Protein AF-A0A7S3GM48-F1 (afdb_monomer)

Nearest PDB structures (foldseek):
  8s9s-assembly1_6  TM=9.000E-01  e=4.931E-05  Homo sapiens
  7adp-assembly1_F  TM=8.635E-01  e=2.123E-04  Homo sapiens
  7tut-assembly1_9  TM=7.295E-01  e=1.135E-03  Canis lupus
  6wb9-assembly1_6  TM=8.863E-01  e=4.248E-02  Saccharomyces cerevisiae W303

Foldseek 3Di:
DVLVVLVVPDDPVVLVVVLVVLLVVLLVLLLVLLQVLLQVLPDDPRLVVSLVVSVVVSVVVVCVVCVNPPPSRDPDPVCSVPPNSVVSVVSSPVSNVVSNCVNPVD

InterPro domains:
  IPR008504 ER membrane protein complex subunit 6 [PTHR20994] (5-106)
  IPR029008 ER membrane protein complex subunit 6-like [PF07019] (21-100)

Organism: NCBI:txid652834

Radius of gyration: 17.0 Å; Cα contacts (8 Å, |Δi|>4): 75; chains: 1; bounding box: 47×22×46 Å

Structure (mmCIF, N/CA/C/O backbone):
data_AF-A0A7S3GM48-F1
#
_entry.id   AF-A0A7S3GM48-F1
#
loop_
_atom_site.group_PDB
_atom_site.id
_atom_site.type_symbol
_atom_site.label_atom_id
_atom_site.label_alt_id
_atom_site.label_comp_id
_atom_site.label_asym_id
_atom_site.label_entity_id
_atom_site.label_seq_id
_atom_site.pdbx_PDB_ins_code
_atom_site.Cartn_x
_atom_site.Cartn_y
_atom_site.Cartn_z
_atom_site.occupancy
_atom_site.B_iso_or_equiv
_atom_site.auth_seq_id
_atom_site.auth_comp_id
_atom_site.auth_asym_id
_atom_site.auth_atom_id
_atom_site.pdbx_PDB_model_num
ATOM 1 N N . MET A 1 1 ? -30.807 -3.082 22.031 1.00 42.50 1 MET A N 1
ATOM 2 C CA . MET A 1 1 ? -30.608 -2.052 23.079 1.00 42.50 1 MET A CA 1
ATOM 3 C C . MET A 1 1 ? -29.333 -2.244 23.910 1.00 42.50 1 MET A C 1
ATOM 5 O O . MET A 1 1 ? -28.839 -1.242 24.389 1.00 42.50 1 MET A O 1
ATOM 9 N N . LYS A 1 2 ? -28.736 -3.449 24.018 1.00 42.78 2 LYS A N 1
ATOM 10 C CA . LYS A 1 2 ? -27.413 -3.637 24.663 1.00 42.78 2 LYS A CA 1
ATOM 11 C C . LYS A 1 2 ? -26.216 -3.107 23.851 1.00 42.78 2 LYS A C 1
ATOM 13 O O . LYS A 1 2 ? -25.279 -2.589 24.437 1.00 42.78 2 LYS A O 1
ATOM 18 N N . GLU A 1 3 ? -26.276 -3.149 22.518 1.00 50.44 3 GLU A N 1
ATOM 19 C CA . GLU A 1 3 ? -25.172 -2.672 21.655 1.00 50.44 3 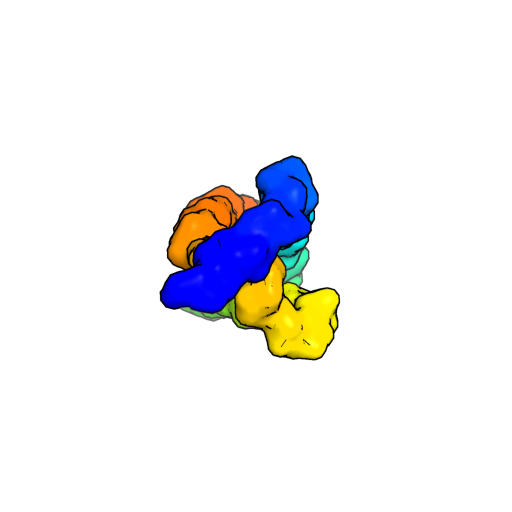GLU A CA 1
ATOM 20 C C . GLU A 1 3 ? -24.959 -1.145 21.703 1.00 50.44 3 GLU A C 1
ATOM 22 O O . GLU A 1 3 ? -23.856 -0.661 21.469 1.00 50.44 3 GLU A O 1
ATOM 27 N N . ALA A 1 4 ? -25.995 -0.371 22.052 1.00 49.81 4 ALA A N 1
ATOM 28 C CA . ALA A 1 4 ? -25.892 1.085 22.179 1.00 49.81 4 ALA A CA 1
ATOM 29 C C . ALA A 1 4 ? -25.176 1.519 23.474 1.00 49.81 4 ALA A C 1
ATOM 31 O O . ALA A 1 4 ? -24.574 2.590 23.514 1.00 49.81 4 ALA A O 1
ATOM 32 N N . GLU A 1 5 ? -25.214 0.685 24.518 1.00 47.88 5 GLU A N 1
ATOM 33 C CA . GLU A 1 5 ? -24.592 0.968 25.816 1.00 47.88 5 GLU A CA 1
ATOM 34 C C . GLU A 1 5 ? -23.083 0.666 25.799 1.00 47.88 5 GLU A C 1
ATOM 36 O O . GLU A 1 5 ? -22.296 1.420 26.369 1.00 47.88 5 GLU A O 1
ATOM 41 N N . GLU A 1 6 ? -22.645 -0.357 25.052 1.00 52.22 6 GLU A N 1
ATOM 42 C CA . GLU A 1 6 ? -21.213 -0.618 24.826 1.00 52.22 6 GLU A CA 1
ATOM 43 C C . GLU A 1 6 ? -20.554 0.465 23.961 1.00 52.22 6 GLU A C 1
ATOM 45 O O . GLU A 1 6 ? -19.436 0.894 24.252 1.00 52.22 6 GLU A O 1
ATOM 50 N N . ALA A 1 7 ? -21.272 0.998 22.965 1.00 52.53 7 ALA A N 1
ATOM 51 C CA . ALA A 1 7 ? -20.811 2.141 22.176 1.00 52.53 7 ALA A CA 1
ATOM 52 C C . ALA A 1 7 ? -20.603 3.407 23.035 1.00 52.53 7 ALA A C 1
ATOM 54 O O . ALA A 1 7 ? -19.718 4.212 22.746 1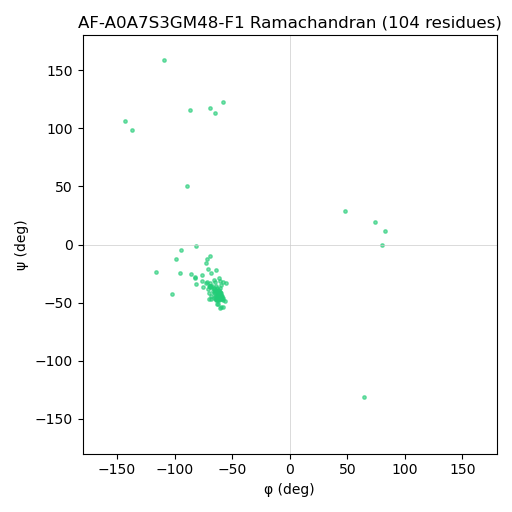.00 52.53 7 ALA A O 1
ATOM 55 N N . MET A 1 8 ? -21.359 3.556 24.129 1.00 46.94 8 MET A N 1
ATOM 56 C CA . MET A 1 8 ? -21.275 4.700 25.043 1.00 46.94 8 MET A CA 1
ATOM 57 C C . MET A 1 8 ? -19.994 4.706 25.900 1.00 46.94 8 MET A C 1
ATOM 59 O O . MET A 1 8 ? -19.654 5.732 26.488 1.00 46.94 8 MET A O 1
ATOM 63 N N . LYS A 1 9 ? -19.238 3.597 25.938 1.00 51.38 9 LYS A N 1
ATOM 64 C CA . LYS A 1 9 ? -17.950 3.500 26.650 1.00 51.38 9 LYS A CA 1
ATOM 65 C C . LYS A 1 9 ? -16.727 3.770 25.765 1.00 51.38 9 LYS A C 1
ATOM 67 O O . LYS A 1 9 ? -15.606 3.835 26.275 1.00 51.38 9 LYS A O 1
ATOM 72 N N . PHE A 1 10 ? -16.916 3.963 24.459 1.00 56.91 10 PHE A N 1
ATOM 73 C CA . PHE A 1 10 ? -15.842 4.360 23.555 1.00 56.91 10 PHE A CA 1
ATOM 74 C C . PHE A 1 10 ? -15.703 5.880 23.532 1.00 56.91 10 PHE A C 1
ATOM 76 O O . PHE A 1 10 ? -16.582 6.601 23.068 1.00 56.91 10 PHE A O 1
ATOM 83 N N . SER A 1 11 ? -14.557 6.386 23.998 1.00 63.75 11 SER A N 1
ATOM 84 C CA . SER A 1 11 ? -14.189 7.779 23.739 1.00 63.75 11 SER A CA 1
ATOM 85 C C . SER A 1 11 ? -14.149 7.983 22.217 1.00 63.75 11 SER A C 1
ATOM 87 O O . SER A 1 11 ? -13.423 7.284 21.501 1.00 63.75 11 SER A O 1
ATOM 89 N N . LEU A 1 12 ? -14.935 8.938 21.714 1.00 64.31 12 LEU A N 1
ATOM 90 C CA . LEU A 1 12 ? -14.990 9.273 20.287 1.00 64.31 12 LEU A CA 1
ATOM 91 C C . LEU A 1 12 ? -13.588 9.607 19.738 1.00 64.31 12 LEU A C 1
ATOM 93 O O . LEU A 1 12 ? -13.255 9.259 18.606 1.00 64.31 12 LEU A O 1
ATOM 97 N N . GLY A 1 13 ? -12.737 10.211 20.576 1.00 67.69 13 GLY A N 1
ATOM 98 C CA . GLY A 1 13 ? -11.341 10.507 20.256 1.00 67.69 13 GLY A CA 1
ATOM 99 C C . GLY A 1 13 ? -10.486 9.254 20.048 1.00 67.69 13 GLY A C 1
ATOM 100 O O . GLY A 1 13 ? -9.679 9.214 19.120 1.00 67.69 13 GLY A O 1
ATOM 101 N N . ASN A 1 14 ? -10.699 8.202 20.843 1.00 69.56 14 ASN A N 1
ATOM 102 C CA . ASN A 1 14 ? -9.962 6.945 20.710 1.00 69.56 14 ASN A CA 1
ATOM 103 C C . ASN A 1 14 ? -10.375 6.208 19.431 1.00 69.56 14 ASN A C 1
ATOM 105 O O . ASN A 1 14 ? -9.514 5.732 18.693 1.00 69.56 14 ASN A O 1
ATOM 109 N N . VAL A 1 15 ? -11.674 6.184 19.116 1.00 68.81 15 VAL A N 1
ATOM 110 C CA . VAL A 1 15 ? -12.181 5.585 17.870 1.00 68.81 15 VAL A CA 1
ATOM 111 C C . VAL A 1 15 ? -11.597 6.310 16.654 1.00 68.81 15 VAL A C 1
ATOM 113 O O . VAL A 1 15 ? -11.041 5.674 15.762 1.00 68.81 15 VAL A O 1
ATOM 116 N N . GLN A 1 16 ? -11.621 7.646 16.640 1.00 69.25 16 GLN A N 1
ATOM 117 C CA . GLN A 1 16 ? -11.035 8.436 15.550 1.00 69.25 16 GLN A CA 1
ATOM 118 C C . GLN A 1 16 ? -9.514 8.277 15.423 1.00 69.25 16 GLN A C 1
ATOM 120 O O . GLN A 1 16 ? -8.982 8.311 14.309 1.00 69.25 16 GLN A O 1
ATOM 125 N N . HIS A 1 17 ? -8.797 8.126 16.538 1.00 74.88 17 HIS A N 1
ATOM 126 C CA . HIS A 1 17 ? -7.362 7.859 16.518 1.00 74.88 17 HIS A CA 1
ATOM 127 C C . HIS A 1 17 ? -7.065 6.503 15.869 1.00 74.88 17 HIS A C 1
ATOM 129 O O . HIS A 1 17 ? -6.251 6.421 14.949 1.00 74.88 17 HIS A O 1
ATOM 135 N N . ASN A 1 18 ? -7.785 5.457 16.274 1.00 75.06 18 ASN A N 1
ATOM 136 C CA . ASN A 1 18 ? -7.574 4.108 15.758 1.00 75.06 18 ASN A CA 1
ATOM 137 C C . ASN A 1 18 ? -7.934 4.009 14.273 1.00 75.06 18 ASN A C 1
ATOM 139 O O . ASN A 1 18 ? -7.175 3.428 13.499 1.00 75.06 18 ASN A O 1
ATOM 143 N N . LEU A 1 19 ? -8.996 4.692 13.838 1.00 73.50 19 LEU A N 1
ATOM 144 C CA . LEU A 1 19 ? -9.336 4.827 12.420 1.00 73.50 19 LEU A CA 1
ATOM 145 C C . LEU A 1 19 ? -8.217 5.474 11.595 1.00 73.50 19 LEU A C 1
ATOM 147 O O . LEU A 1 19 ? -7.874 4.972 10.524 1.00 73.50 19 LEU A O 1
ATOM 151 N N . ARG A 1 20 ? -7.603 6.551 12.101 1.00 74.88 20 ARG A N 1
ATOM 152 C CA . ARG A 1 20 ? -6.457 7.187 11.432 1.00 74.88 20 ARG A CA 1
ATOM 153 C C . ARG A 1 20 ? -5.270 6.238 11.326 1.00 74.88 20 ARG A C 1
ATOM 155 O O . ARG A 1 20 ? -4.700 6.110 10.247 1.00 74.88 20 ARG A O 1
ATOM 162 N N . VAL A 1 21 ? -4.920 5.549 12.411 1.00 78.50 21 VAL A N 1
ATOM 163 C CA . VAL A 1 21 ? -3.801 4.591 12.424 1.00 78.50 21 VAL A CA 1
ATOM 164 C C . VAL A 1 21 ? -4.023 3.471 11.404 1.00 78.50 21 VAL A C 1
ATOM 166 O O . VAL A 1 21 ? -3.099 3.114 10.674 1.00 78.50 21 VAL A O 1
ATOM 169 N N . VAL A 1 22 ? -5.247 2.949 11.303 1.00 76.94 22 VAL A N 1
ATOM 170 C CA . VAL A 1 22 ? -5.609 1.925 10.312 1.00 76.94 22 VAL A CA 1
ATOM 171 C C . VAL A 1 22 ? -5.487 2.448 8.880 1.00 76.94 22 VAL A C 1
ATOM 173 O O . VAL A 1 22 ? -4.914 1.763 8.031 1.00 76.94 22 VAL A O 1
ATOM 176 N N . ALA A 1 23 ? -5.973 3.660 8.604 1.00 76.56 23 ALA A N 1
ATOM 177 C CA . ALA A 1 23 ? -5.882 4.265 7.276 1.00 76.56 23 ALA A CA 1
ATOM 178 C C . ALA A 1 23 ? -4.423 4.500 6.842 1.00 76.56 23 ALA A C 1
ATOM 180 O O . ALA A 1 23 ? -4.052 4.152 5.720 1.00 76.56 23 ALA A O 1
ATOM 181 N N . TYR A 1 24 ? -3.582 5.019 7.744 1.00 80.00 24 TYR A N 1
ATOM 182 C CA . TYR A 1 24 ? -2.147 5.198 7.501 1.00 80.00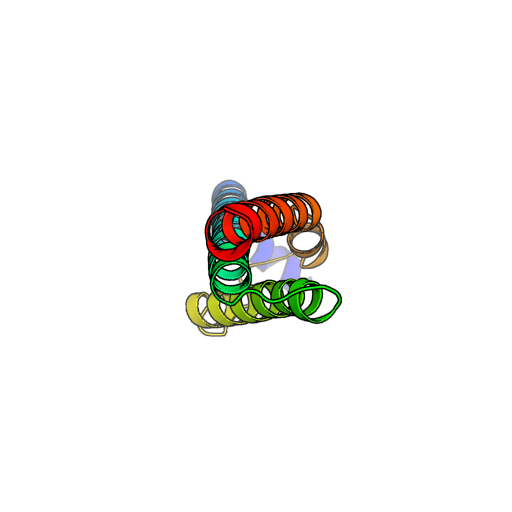 24 TYR A CA 1
ATOM 183 C C . TYR A 1 24 ? -1.454 3.877 7.180 1.00 80.00 24 TYR A C 1
ATOM 185 O O . TYR A 1 24 ? -0.712 3.782 6.203 1.00 80.00 24 TYR A O 1
ATOM 193 N N . PHE A 1 25 ? -1.726 2.848 7.979 1.00 81.69 25 PHE A N 1
ATOM 194 C CA . PHE A 1 25 ? -1.148 1.528 7.783 1.00 81.69 25 PHE A CA 1
ATOM 195 C C . PHE A 1 25 ? -1.560 0.918 6.441 1.00 81.69 25 PHE A C 1
ATOM 197 O O . PHE A 1 25 ? -0.714 0.412 5.709 1.00 81.69 25 PHE A O 1
ATOM 204 N N . ARG A 1 26 ? -2.838 1.040 6.062 1.00 77.94 26 ARG A N 1
ATOM 205 C CA . ARG A 1 26 ? -3.307 0.569 4.755 1.00 77.94 26 ARG A CA 1
ATOM 206 C C . ARG A 1 26 ? -2.601 1.279 3.599 1.00 77.94 26 ARG A C 1
ATOM 208 O O . ARG A 1 26 ? -2.226 0.621 2.631 1.00 77.94 26 ARG A O 1
ATOM 215 N N . ASN A 1 27 ? -2.384 2.589 3.707 1.00 82.56 27 ASN A N 1
ATOM 216 C CA . ASN A 1 27 ? -1.657 3.337 2.684 1.00 82.56 27 ASN A CA 1
ATOM 217 C C . ASN A 1 27 ? -0.189 2.893 2.587 1.00 82.56 27 ASN A C 1
ATOM 219 O O . ASN A 1 27 ? 0.333 2.698 1.494 1.00 82.56 27 ASN A O 1
ATOM 223 N N . PHE A 1 28 ? 0.458 2.662 3.729 1.00 85.69 28 PHE A N 1
ATOM 224 C CA . PHE A 1 28 ? 1.827 2.156 3.782 1.00 85.69 28 PHE A CA 1
ATOM 225 C C . PHE A 1 28 ? 1.959 0.756 3.160 1.00 85.69 28 PHE A C 1
ATOM 227 O O . PHE A 1 28 ? 2.866 0.517 2.366 1.00 85.69 28 PHE A O 1
ATOM 234 N N . MET A 1 29 ? 1.011 -0.147 3.437 1.00 85.06 29 MET A N 1
ATOM 235 C CA . MET A 1 29 ? 0.926 -1.461 2.787 1.00 85.06 29 MET A CA 1
ATOM 236 C C . MET A 1 29 ? 0.809 -1.352 1.268 1.00 85.06 29 MET A C 1
ATOM 238 O O . MET A 1 29 ? 1.507 -2.066 0.549 1.00 85.06 29 MET A O 1
ATOM 242 N N . ALA A 1 30 ? -0.066 -0.470 0.779 1.00 87.38 30 ALA A N 1
ATOM 243 C CA . ALA A 1 30 ? -0.251 -0.259 -0.652 1.00 87.38 30 ALA A CA 1
ATOM 244 C C . ALA A 1 30 ? 1.053 0.212 -1.318 1.00 87.38 30 ALA A C 1
ATOM 246 O O . ALA A 1 30 ? 1.418 -0.294 -2.374 1.00 87.38 30 ALA A O 1
ATOM 247 N N . ILE A 1 31 ? 1.803 1.103 -0.663 1.00 89.31 31 ILE A N 1
ATOM 248 C CA . ILE A 1 31 ? 3.116 1.555 -1.139 1.00 89.31 31 ILE A CA 1
ATOM 249 C C . ILE A 1 31 ? 4.113 0.389 -1.189 1.00 89.31 31 ILE A C 1
ATOM 251 O O . ILE A 1 31 ? 4.711 0.156 -2.234 1.00 89.31 31 ILE A O 1
ATOM 255 N N . LEU A 1 32 ? 4.260 -0.384 -0.106 1.00 90.56 32 LEU A N 1
ATOM 256 C CA . LEU A 1 32 ? 5.209 -1.507 -0.055 1.00 90.56 32 LEU A CA 1
ATOM 257 C C . LEU A 1 32 ? 4.936 -2.559 -1.134 1.00 90.56 32 LEU A C 1
ATOM 259 O O . LEU A 1 32 ? 5.859 -3.001 -1.818 1.00 90.56 32 LEU A O 1
ATOM 263 N N . VAL A 1 33 ? 3.672 -2.951 -1.307 1.00 89.00 33 VAL A N 1
ATOM 264 C CA . VAL A 1 33 ? 3.290 -3.935 -2.328 1.00 89.00 33 VAL A CA 1
ATOM 265 C C . VAL A 1 33 ? 3.449 -3.358 -3.738 1.00 89.00 33 VAL A C 1
ATOM 267 O O . VAL A 1 33 ? 3.850 -4.089 -4.644 1.00 89.00 33 VAL A O 1
ATOM 270 N N . GLY A 1 34 ? 3.217 -2.054 -3.924 1.00 88.75 34 GLY A N 1
ATOM 271 C CA . GLY A 1 34 ? 3.529 -1.342 -5.167 1.00 88.75 34 GLY A CA 1
ATOM 272 C C . GLY A 1 34 ? 5.016 -1.403 -5.500 1.00 88.75 34 GLY A C 1
ATOM 273 O O . GLY A 1 34 ? 5.379 -1.742 -6.625 1.00 88.75 34 GLY A O 1
ATOM 274 N N . CYS A 1 35 ? 5.881 -1.191 -4.504 1.00 90.25 35 CYS A N 1
ATOM 275 C CA . CYS A 1 35 ? 7.324 -1.300 -4.684 1.00 90.25 35 CYS A CA 1
ATOM 276 C C . CYS A 1 35 ? 7.766 -2.708 -5.077 1.00 90.25 35 CYS A C 1
ATOM 278 O O . CYS A 1 35 ? 8.509 -2.871 -6.041 1.00 90.25 35 CYS A O 1
ATOM 280 N N . ILE A 1 36 ? 7.274 -3.728 -4.370 1.00 89.00 36 ILE A N 1
ATOM 281 C CA . ILE A 1 36 ? 7.583 -5.132 -4.669 1.00 89.00 36 ILE A CA 1
ATOM 282 C C . ILE A 1 36 ? 7.131 -5.487 -6.092 1.00 89.00 36 ILE A C 1
ATOM 284 O O . ILE A 1 36 ? 7.887 -6.097 -6.844 1.00 89.00 36 ILE A O 1
ATOM 288 N N . SER A 1 37 ? 5.930 -5.054 -6.485 1.00 88.31 37 SER A N 1
ATOM 289 C CA . SER A 1 37 ? 5.377 -5.330 -7.816 1.00 88.31 37 SER A CA 1
ATOM 290 C C . SER A 1 37 ? 6.151 -4.624 -8.934 1.00 88.31 37 SER A C 1
ATOM 292 O O . SER A 1 37 ? 6.323 -5.196 -10.009 1.00 88.31 37 SER A O 1
ATOM 294 N N . GLY A 1 38 ? 6.652 -3.409 -8.676 1.00 86.25 38 GLY A N 1
ATOM 295 C CA . GLY A 1 38 ? 7.506 -2.662 -9.604 1.00 86.25 38 GLY A CA 1
ATOM 296 C C . GLY A 1 38 ? 8.887 -3.293 -9.782 1.00 86.25 38 GLY A C 1
ATOM 297 O O . GLY A 1 38 ? 9.334 -3.456 -10.913 1.00 86.25 38 GLY A O 1
ATOM 298 N N . ILE A 1 39 ? 9.528 -3.720 -8.686 1.00 86.56 39 ILE A N 1
ATOM 299 C CA . ILE A 1 39 ? 10.842 -4.391 -8.719 1.00 86.56 39 ILE A CA 1
ATOM 300 C C . ILE A 1 39 ? 10.754 -5.747 -9.431 1.00 86.56 39 ILE A C 1
ATOM 302 O O . ILE A 1 39 ? 11.645 -6.092 -10.198 1.00 86.56 39 ILE A O 1
ATOM 306 N N . LEU A 1 40 ? 9.675 -6.505 -9.214 1.00 85.31 40 LEU A N 1
ATOM 307 C CA . LEU A 1 40 ? 9.443 -7.789 -9.888 1.00 85.31 40 LEU A CA 1
ATOM 308 C C . LEU A 1 40 ? 9.138 -7.655 -11.389 1.00 85.31 40 LEU A C 1
ATOM 310 O O . LEU A 1 40 ? 9.076 -8.673 -12.073 1.00 85.31 40 LEU A O 1
ATOM 314 N N . GLY A 1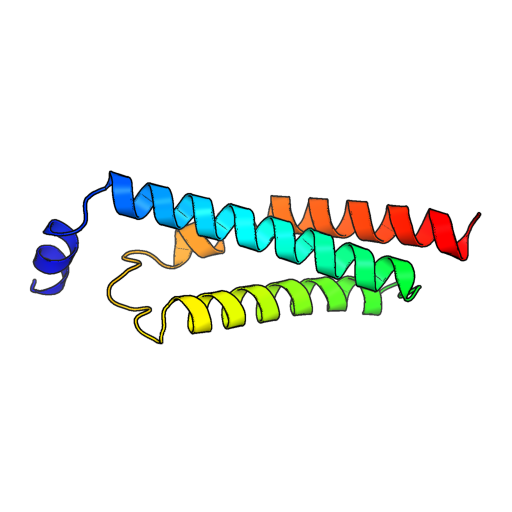 41 ? 8.903 -6.443 -11.905 1.00 81.38 41 GLY A N 1
ATOM 315 C CA . GLY A 1 41 ? 8.616 -6.249 -13.326 1.00 81.38 41 GLY A CA 1
ATOM 316 C C . GLY A 1 41 ? 7.218 -6.702 -13.755 1.00 81.38 41 GLY A C 1
ATOM 317 O O . GLY A 1 41 ? 6.983 -6.955 -14.936 1.00 81.38 41 GLY A O 1
ATOM 318 N N . LEU A 1 42 ? 6.273 -6.849 -12.820 1.00 78.56 42 LEU A N 1
ATOM 319 C CA . LEU A 1 42 ? 4.934 -7.358 -13.130 1.00 78.56 42 LEU A CA 1
ATOM 320 C C . LEU A 1 42 ? 4.160 -6.323 -13.958 1.00 78.56 42 LEU A C 1
ATOM 322 O O . LEU A 1 42 ? 3.875 -5.226 -13.479 1.00 78.56 42 LEU A O 1
ATOM 326 N N . THR A 1 43 ? 3.786 -6.680 -15.189 1.00 83.12 43 THR A N 1
ATOM 327 C CA . THR A 1 43 ? 3.049 -5.809 -16.121 1.00 83.12 43 THR A CA 1
ATOM 328 C C . THR A 1 43 ? 1.601 -6.259 -16.331 1.00 83.12 43 THR A C 1
ATOM 330 O O . THR A 1 43 ? 1.222 -7.406 -16.074 1.00 83.12 43 THR A O 1
ATOM 333 N N . GLY A 1 44 ? 0.752 -5.329 -16.783 1.00 78.50 44 GLY A N 1
ATOM 334 C CA . GLY A 1 44 ? -0.638 -5.608 -17.149 1.00 78.50 44 GLY A CA 1
ATOM 335 C C . GLY A 1 44 ? -1.510 -6.069 -15.975 1.00 78.50 44 GLY A C 1
ATOM 336 O O . GLY A 1 44 ? -1.530 -5.450 -14.910 1.00 78.50 44 GLY A O 1
ATOM 337 N N . LEU A 1 45 ? -2.254 -7.162 -16.174 1.00 78.31 45 LEU A N 1
ATOM 338 C CA . LEU A 1 45 ? -3.217 -7.692 -15.198 1.00 78.31 45 LEU A CA 1
ATOM 339 C C . LEU A 1 45 ? -2.556 -8.205 -13.910 1.00 78.31 45 LEU A C 1
ATOM 341 O O . LEU A 1 45 ? -3.149 -8.094 -12.837 1.00 78.31 45 LEU A O 1
ATOM 345 N N . TYR A 1 46 ? -1.323 -8.714 -13.987 1.00 81.00 46 TYR A N 1
ATOM 346 C CA . TYR A 1 46 ? -0.599 -9.219 -12.817 1.00 81.00 46 TYR A CA 1
ATOM 347 C C . TYR A 1 46 ? -0.197 -8.096 -11.855 1.00 81.00 46 TYR A C 1
ATOM 349 O O . TYR A 1 46 ? -0.275 -8.266 -10.639 1.00 81.00 46 TYR A O 1
ATOM 357 N N . GLY A 1 47 ? 0.146 -6.920 -12.388 1.00 79.31 47 GLY A N 1
ATOM 358 C CA . GLY A 1 47 ? 0.373 -5.728 -11.576 1.00 79.31 47 GLY A CA 1
ATOM 359 C C . GLY A 1 47 ? -0.906 -5.252 -10.887 1.00 79.31 47 GLY A C 1
ATOM 360 O O . GLY A 1 47 ? -0.883 -4.891 -9.719 1.00 79.31 47 GLY A O 1
ATOM 361 N N . ILE A 1 48 ? -2.069 -5.336 -11.532 1.00 78.88 48 ILE A N 1
ATOM 362 C CA . ILE A 1 48 ? -3.341 -4.988 -10.873 1.00 78.88 48 ILE A CA 1
ATOM 363 C C . ILE A 1 48 ? -3.707 -6.019 -9.790 1.00 78.88 48 ILE A C 1
ATOM 365 O O . ILE A 1 48 ? -4.206 -5.647 -8.727 1.00 78.88 48 ILE A O 1
ATOM 369 N N . ALA A 1 49 ? -3.405 -7.303 -10.001 1.00 82.75 49 ALA A N 1
ATOM 370 C CA . ALA A 1 49 ? -3.608 -8.343 -8.991 1.00 82.75 49 ALA A CA 1
ATOM 371 C C . ALA A 1 49 ? -2.791 -8.091 -7.705 1.00 82.75 49 ALA A C 1
ATOM 373 O O . ALA A 1 49 ? -3.266 -8.386 -6.606 1.00 82.75 49 ALA A O 1
ATOM 374 N N . GLY A 1 50 ? -1.615 -7.461 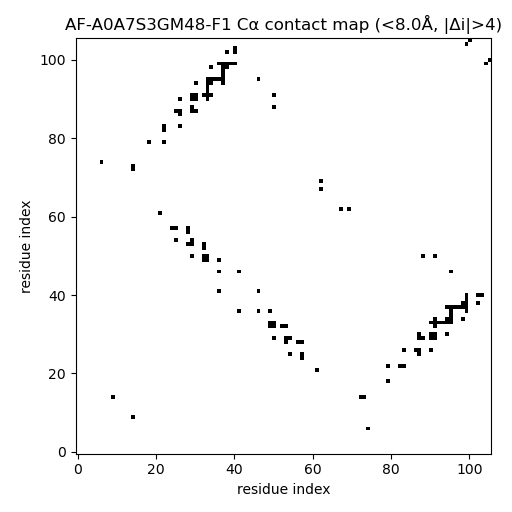-7.815 1.00 78.94 50 GLY A N 1
ATOM 375 C CA . GLY A 1 50 ? -0.815 -7.025 -6.664 1.00 78.94 50 GLY A CA 1
ATOM 376 C C . GLY A 1 50 ? -1.561 -6.059 -5.733 1.00 78.94 50 GLY A C 1
ATOM 377 O O . GLY A 1 50 ? -1.422 -6.135 -4.511 1.00 78.94 50 GLY A O 1
ATOM 378 N N . PHE A 1 51 ? -2.456 -5.222 -6.265 1.00 80.81 51 PHE A N 1
ATOM 379 C CA . PHE A 1 51 ? -3.281 -4.347 -5.431 1.00 80.81 51 PHE A CA 1
ATOM 380 C C . PHE A 1 51 ? -4.253 -5.141 -4.547 1.00 80.81 51 PHE A C 1
ATOM 382 O O . PHE A 1 51 ? -4.381 -4.849 -3.355 1.00 80.81 51 PHE A O 1
ATOM 389 N N . PHE A 1 52 ? -4.890 -6.188 -5.083 1.00 80.69 52 PHE A N 1
ATOM 390 C CA . PHE A 1 52 ? -5.747 -7.074 -4.286 1.00 80.69 52 PHE A CA 1
ATOM 391 C C . PHE A 1 52 ? -4.964 -7.746 -3.157 1.00 80.69 52 PHE A C 1
ATOM 393 O O . PHE A 1 52 ? -5.469 -7.848 -2.038 1.00 80.69 52 PHE A O 1
ATOM 400 N N . LEU A 1 53 ? -3.706 -8.118 -3.408 1.00 81.88 53 LEU A N 1
ATOM 401 C CA . LEU A 1 53 ? -2.831 -8.671 -2.378 1.00 81.88 53 LEU A CA 1
ATOM 402 C C . LEU A 1 53 ? -2.565 -7.660 -1.252 1.00 81.88 53 LEU A C 1
ATOM 404 O O . LEU A 1 53 ? -2.636 -8.028 -0.082 1.00 81.88 53 LEU A O 1
ATOM 408 N N . SER A 1 54 ? -2.345 -6.380 -1.576 1.00 80.56 54 SER A N 1
ATOM 409 C CA . SER A 1 54 ? -2.197 -5.321 -0.563 1.00 80.56 54 SER A CA 1
ATOM 410 C C . SER A 1 54 ? -3.440 -5.183 0.326 1.00 80.56 54 SER A C 1
ATOM 412 O O . SER A 1 54 ? -3.328 -4.957 1.533 1.00 80.56 54 SER A O 1
ATOM 414 N N . PHE A 1 55 ? -4.626 -5.395 -0.251 1.00 77.00 55 PHE A N 1
ATOM 415 C CA . PHE A 1 55 ? -5.896 -5.339 0.463 1.00 77.00 55 PHE A CA 1
ATOM 416 C C . PHE A 1 55 ? -6.048 -6.518 1.428 1.00 77.00 55 PHE A C 1
ATOM 418 O O . PHE A 1 55 ? -6.368 -6.321 2.599 1.00 77.00 55 PHE A O 1
ATOM 425 N N . VAL A 1 56 ? -5.747 -7.732 0.954 1.00 78.81 56 VAL A N 1
ATOM 426 C CA . VAL A 1 56 ? -5.774 -8.956 1.767 1.00 78.81 56 VAL A CA 1
ATOM 427 C C . VAL A 1 56 ? -4.749 -8.874 2.897 1.00 78.81 56 VAL A C 1
ATOM 429 O O . VAL A 1 56 ? -5.098 -9.104 4.052 1.00 78.81 56 VAL A O 1
ATOM 432 N N . LEU A 1 57 ? -3.509 -8.481 2.596 1.00 78.50 57 LEU A N 1
ATOM 433 C CA . LEU A 1 57 ? -2.449 -8.328 3.595 1.00 78.50 57 LEU A CA 1
ATOM 434 C C . LEU A 1 57 ? -2.805 -7.268 4.640 1.00 78.50 57 LEU A C 1
ATOM 436 O O . LEU A 1 57 ? -2.626 -7.506 5.834 1.00 78.50 57 LEU A O 1
ATOM 440 N N . GLY A 1 58 ? -3.364 -6.132 4.212 1.00 76.50 58 GLY A N 1
ATOM 441 C CA . GLY A 1 58 ? -3.877 -5.105 5.115 1.00 76.50 58 GLY A CA 1
ATOM 442 C C . GLY A 1 58 ? -4.957 -5.652 6.050 1.00 76.50 58 GLY A C 1
ATOM 443 O O . GLY A 1 58 ? -4.865 -5.473 7.263 1.00 76.50 58 GLY A O 1
ATOM 444 N N . SER A 1 59 ? -5.944 -6.379 5.519 1.00 71.00 59 SER A N 1
ATOM 445 C CA . SER A 1 59 ? -7.005 -7.002 6.320 1.00 71.00 59 SER A CA 1
ATOM 446 C C . SER A 1 59 ? -6.478 -8.049 7.305 1.00 71.00 59 SER A C 1
ATOM 448 O O . SER A 1 59 ? -6.872 -8.026 8.470 1.00 71.00 59 SER A O 1
ATOM 450 N N . VAL A 1 60 ? -5.563 -8.925 6.882 1.00 71.94 60 VAL A N 1
ATOM 451 C CA . VAL A 1 60 ? -4.965 -9.960 7.744 1.00 71.94 60 VAL A CA 1
ATOM 452 C C . VAL A 1 60 ? -4.138 -9.329 8.865 1.00 71.94 60 VAL A C 1
ATOM 454 O O . VAL A 1 60 ? -4.286 -9.689 10.030 1.00 71.94 60 VAL A O 1
ATOM 457 N N . MET A 1 61 ? -3.312 -8.332 8.551 1.00 72.56 61 MET A N 1
ATOM 458 C CA . MET A 1 61 ? -2.510 -7.616 9.547 1.00 72.56 61 MET A CA 1
ATOM 459 C C . MET A 1 61 ? -3.374 -6.876 10.573 1.00 72.56 61 MET A C 1
ATOM 461 O O . MET A 1 61 ? -3.055 -6.866 11.763 1.00 72.56 61 MET A O 1
ATOM 465 N N . LEU A 1 62 ? -4.498 -6.297 10.142 1.00 70.31 62 LEU A N 1
ATOM 466 C CA . LEU A 1 62 ? -5.467 -5.684 11.048 1.00 70.31 62 LEU A CA 1
ATOM 467 C C . LEU A 1 62 ? -6.153 -6.722 11.943 1.00 70.31 62 LEU A C 1
ATOM 469 O O . LEU A 1 62 ? -6.316 -6.469 13.135 1.00 70.31 62 LEU A O 1
ATOM 473 N N . GLN A 1 63 ? -6.500 -7.898 11.412 1.00 66.31 63 GLN A N 1
ATOM 474 C CA . GLN A 1 63 ? -7.054 -9.006 12.202 1.00 66.31 63 GLN A CA 1
ATOM 475 C C . GLN A 1 63 ? -6.065 -9.511 13.260 1.00 66.31 63 GLN A C 1
ATOM 477 O O . GLN A 1 63 ? -6.453 -9.703 14.414 1.00 66.31 63 GLN A O 1
ATOM 482 N N . LEU A 1 64 ? -4.786 -9.652 12.895 1.00 68.38 64 LEU A N 1
ATOM 483 C CA . LEU A 1 64 ? -3.711 -10.042 13.812 1.00 68.38 64 LEU A CA 1
ATOM 484 C C . LEU A 1 64 ? -3.501 -8.995 14.910 1.00 68.38 64 LEU A C 1
ATOM 486 O O . LEU A 1 64 ? -3.470 -9.333 16.094 1.00 68.38 64 LEU A O 1
ATOM 490 N N . LYS A 1 65 ? -3.427 -7.709 14.541 1.00 66.88 65 LYS A N 1
ATOM 491 C CA . LYS A 1 65 ? -3.273 -6.608 15.504 1.00 66.88 65 LYS A CA 1
ATOM 492 C C . LYS A 1 65 ? -4.487 -6.476 16.429 1.00 66.88 65 LYS A C 1
ATOM 494 O O . LYS A 1 65 ? -4.334 -6.115 17.591 1.00 66.88 65 LYS A O 1
ATOM 499 N N . SER A 1 66 ? -5.678 -6.806 15.932 1.00 62.06 66 SER A N 1
ATOM 500 C CA . SER A 1 66 ? -6.927 -6.787 16.696 1.00 62.06 66 SER A CA 1
ATOM 501 C C . SER A 1 66 ? -7.141 -8.035 17.569 1.00 62.06 66 SER A C 1
ATOM 503 O O . SER A 1 66 ? -8.169 -8.106 18.240 1.00 62.06 66 SER A O 1
ATOM 505 N N . LYS A 1 67 ? -6.225 -9.024 17.564 1.00 59.00 67 LYS A N 1
ATOM 506 C CA . LYS A 1 67 ? -6.333 -10.300 18.310 1.00 59.00 67 LYS A CA 1
ATOM 507 C C . LYS A 1 67 ? -7.694 -11.016 18.162 1.00 59.00 67 LYS A C 1
ATOM 509 O O . LYS A 1 67 ? -8.132 -11.709 19.073 1.00 59.00 67 LYS A O 1
ATOM 514 N N . GLY A 1 68 ? -8.386 -10.844 17.034 1.00 51.84 68 GLY A N 1
ATOM 515 C CA . GLY A 1 68 ? -9.719 -11.426 16.810 1.00 51.84 68 GLY A CA 1
ATOM 516 C C . GLY A 1 68 ? -10.908 -10.674 17.437 1.00 51.84 68 GLY A C 1
ATOM 517 O O . GLY A 1 68 ? -12.047 -11.067 17.202 1.00 51.84 68 GLY A O 1
ATOM 518 N N . ALA A 1 69 ? -10.703 -9.560 18.147 1.00 50.03 69 ALA A N 1
ATOM 519 C CA . ALA A 1 69 ? -11.775 -8.753 18.748 1.00 50.03 69 ALA A CA 1
ATOM 520 C C . ALA A 1 69 ? -12.310 -7.656 17.797 1.00 50.03 69 ALA A C 1
ATOM 522 O O . ALA A 1 69 ? -12.408 -6.484 18.153 1.00 50.03 69 ALA A O 1
ATOM 523 N N . MET A 1 70 ? -12.656 -8.024 16.556 1.00 50.69 70 MET A N 1
ATOM 524 C CA . MET A 1 70 ? -13.164 -7.077 15.543 1.00 50.69 70 MET A CA 1
ATOM 525 C C . MET A 1 70 ? -14.510 -6.428 15.915 1.00 50.69 70 MET A C 1
ATOM 527 O O . MET A 1 70 ? -14.829 -5.368 15.382 1.00 50.69 70 MET A O 1
ATOM 531 N N . LYS A 1 71 ? -15.295 -7.048 16.810 1.00 48.00 71 LYS A N 1
ATOM 532 C CA . LYS A 1 71 ? -16.651 -6.598 17.167 1.00 48.00 71 LYS A CA 1
ATOM 533 C C . LYS A 1 71 ? -16.715 -5.537 18.267 1.00 48.00 71 LYS A C 1
ATOM 535 O O . LYS A 1 71 ? -17.665 -4.771 18.265 1.00 48.00 71 LYS A O 1
ATOM 540 N N . GLU A 1 72 ? -15.725 -5.447 19.154 1.00 51.78 72 GLU A N 1
ATOM 541 C CA . GLU A 1 72 ? -15.731 -4.411 20.200 1.00 51.78 72 GLU A CA 1
ATOM 542 C C . GLU A 1 72 ? -15.212 -3.066 19.682 1.00 51.78 72 GLU A C 1
ATOM 544 O O . GLU A 1 72 ? -15.615 -2.030 20.181 1.00 51.78 72 GLU A O 1
ATOM 549 N N . HIS A 1 73 ? -14.342 -3.032 18.669 1.00 50.38 73 HIS A N 1
ATOM 550 C CA . HIS A 1 73 ? -13.584 -1.812 18.362 1.00 50.38 73 HIS A CA 1
ATOM 551 C C . HIS A 1 73 ? -14.141 -0.939 17.223 1.00 50.38 73 HIS A C 1
ATOM 553 O O . HIS A 1 73 ? -13.697 0.196 17.042 1.00 50.38 73 HIS A O 1
ATOM 559 N N . TYR A 1 74 ? -15.090 -1.450 16.434 1.00 52.41 74 TYR A N 1
ATOM 560 C CA . TYR A 1 74 ?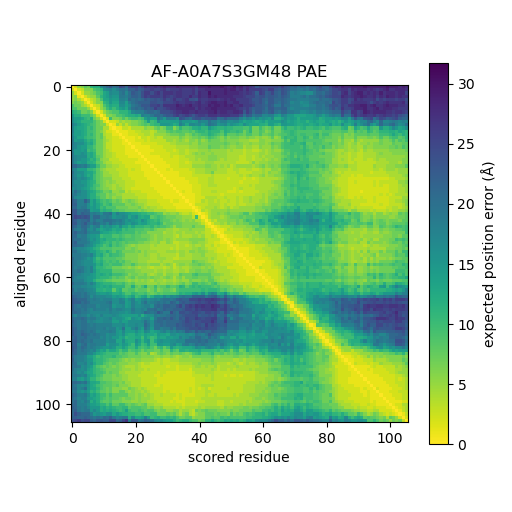 -15.542 -0.795 15.203 1.00 52.41 74 TYR A CA 1
ATOM 561 C C . TYR A 1 74 ? -17.074 -0.837 15.069 1.00 52.41 74 TYR A C 1
ATOM 563 O O . TYR A 1 74 ? -17.615 -1.835 14.597 1.00 52.41 74 TYR A O 1
ATOM 571 N N . PRO A 1 75 ? -17.788 0.244 15.437 1.00 49.88 75 PRO A N 1
ATOM 572 C CA . PRO A 1 75 ? -19.252 0.291 15.370 1.00 49.88 75 PRO A CA 1
ATOM 573 C C . PRO A 1 75 ? -19.823 0.389 13.940 1.00 49.88 75 PRO A C 1
ATOM 575 O O . PRO A 1 75 ? -21.000 0.112 13.739 1.00 49.88 75 PRO A O 1
ATOM 578 N N . VAL A 1 76 ? -19.020 0.749 12.927 1.00 46.16 76 VAL A N 1
ATOM 579 C CA . VAL A 1 76 ? -19.467 0.826 11.519 1.00 46.16 76 VAL A CA 1
ATOM 580 C C . VAL A 1 76 ? -18.357 0.362 10.563 1.00 46.16 76 VAL A C 1
ATOM 582 O O . VAL A 1 76 ? -17.392 1.094 10.344 1.00 46.16 76 VAL A O 1
ATOM 585 N N . PRO A 1 77 ? -18.462 -0.836 9.956 1.00 52.78 77 PRO A N 1
ATOM 586 C CA . PRO A 1 77 ? -17.443 -1.362 9.040 1.00 52.78 77 PRO A CA 1
ATOM 587 C C . PRO A 1 77 ? -17.387 -0.633 7.684 1.00 52.78 77 PRO A C 1
ATOM 589 O O . PRO A 1 77 ? -16.379 -0.701 6.982 1.00 52.78 77 PRO A O 1
ATOM 592 N N . SER A 1 78 ? -18.465 0.049 7.287 1.00 51.09 78 SER A N 1
ATOM 593 C CA . SER A 1 78 ? -18.659 0.591 5.935 1.00 51.09 78 SER A CA 1
ATOM 594 C C . SER A 1 78 ? -17.846 1.854 5.630 1.00 51.09 78 SER A C 1
ATOM 596 O O . SER A 1 78 ? -17.335 1.976 4.515 1.00 51.09 78 SER A O 1
ATOM 598 N N . ASP A 1 79 ? -17.669 2.754 6.602 1.00 51.59 79 ASP A N 1
ATOM 599 C CA . ASP A 1 79 ? -16.883 3.988 6.417 1.00 51.59 79 ASP A CA 1
ATOM 600 C C . ASP A 1 79 ? -15.373 3.731 6.433 1.00 51.59 79 ASP A C 1
ATOM 602 O O . ASP A 1 79 ? -14.614 4.367 5.706 1.00 51.59 79 ASP A O 1
ATOM 606 N N . ILE A 1 80 ? -14.935 2.728 7.191 1.00 55.12 80 ILE A N 1
ATOM 607 C CA . ILE A 1 80 ? -13.534 2.287 7.263 1.00 55.12 80 ILE A CA 1
ATOM 608 C C . ILE A 1 80 ? -13.126 1.601 5.961 1.00 55.12 80 ILE A C 1
ATOM 610 O O . ILE A 1 80 ? -12.011 1.769 5.465 1.00 55.12 80 ILE A O 1
ATOM 614 N N . LEU A 1 81 ? -14.051 0.823 5.391 1.00 53.97 81 LEU A N 1
ATOM 615 C CA . LEU A 1 81 ? -13.835 0.152 4.122 1.00 53.97 81 LEU A CA 1
ATOM 616 C C . LEU A 1 81 ? -13.760 1.156 2.978 1.00 53.97 81 LEU A C 1
ATOM 618 O O . LEU A 1 81 ? -12.810 1.062 2.210 1.00 53.97 81 LEU A O 1
ATOM 622 N N . ARG A 1 82 ? -14.679 2.126 2.872 1.00 51.59 82 ARG A N 1
ATOM 623 C CA . ARG A 1 82 ? -14.711 3.078 1.741 1.00 51.59 82 ARG A CA 1
ATOM 624 C C . ARG A 1 82 ? -13.739 4.251 1.890 1.00 51.59 82 ARG A C 1
ATOM 626 O O . ARG A 1 82 ? -13.229 4.737 0.880 1.00 51.59 82 ARG A O 1
ATOM 633 N N . GLY A 1 83 ? -13.420 4.661 3.116 1.00 60.03 83 GLY A N 1
ATOM 634 C CA . GLY A 1 83 ? -12.429 5.695 3.397 1.00 60.03 83 GLY A CA 1
ATOM 635 C C . GLY A 1 83 ? -11.021 5.263 2.978 1.00 60.03 83 GLY A C 1
ATOM 636 O O . GLY A 1 83 ? -10.432 4.338 3.538 1.00 60.03 83 GLY A O 1
ATOM 637 N N . GLY A 1 84 ? -10.463 5.923 1.965 1.00 66.38 84 GLY A N 1
ATOM 638 C CA . GLY A 1 84 ? -9.047 5.792 1.612 1.00 66.38 84 GLY A CA 1
ATOM 639 C C . GLY A 1 84 ? -8.652 4.595 0.734 1.00 66.38 84 GLY A C 1
ATOM 640 O O . GLY A 1 84 ? -7.459 4.348 0.568 1.00 66.38 84 GLY A O 1
ATOM 641 N N . ILE A 1 85 ? -9.602 3.860 0.132 1.00 70.62 85 ILE A N 1
ATOM 642 C CA . ILE A 1 85 ? -9.261 2.870 -0.920 1.00 70.62 85 ILE A CA 1
ATOM 643 C C . ILE A 1 85 ? -8.668 3.575 -2.132 1.00 70.62 85 ILE A C 1
ATOM 645 O O . ILE A 1 85 ? -7.637 3.151 -2.640 1.00 70.62 85 ILE A O 1
ATOM 649 N N . LEU A 1 86 ? -9.315 4.655 -2.578 1.00 77.75 86 LEU A N 1
ATOM 650 C CA . LEU A 1 86 ? -8.863 5.433 -3.729 1.00 77.75 86 LEU A CA 1
ATOM 651 C C . LEU A 1 86 ? -7.457 5.986 -3.497 1.00 77.75 86 LEU A C 1
ATOM 653 O O . LEU A 1 86 ? -6.590 5.800 -4.340 1.00 77.75 86 LEU A O 1
ATOM 657 N N . THR A 1 87 ? -7.192 6.579 -2.332 1.00 80.31 87 THR A N 1
ATOM 658 C CA . THR A 1 87 ? -5.851 7.086 -2.006 1.00 80.31 87 THR A CA 1
ATOM 659 C C . THR A 1 87 ? -4.809 5.966 -1.992 1.00 80.31 87 THR A C 1
ATOM 661 O O . THR A 1 87 ? -3.752 6.131 -2.593 1.00 80.31 87 THR A O 1
ATOM 664 N N . GLY A 1 88 ? -5.131 4.805 -1.406 1.00 82.75 88 GLY A N 1
ATOM 665 C CA . GLY A 1 88 ? -4.243 3.639 -1.422 1.00 82.75 88 GLY A CA 1
ATOM 666 C C . GLY A 1 88 ? -3.989 3.090 -2.830 1.00 82.75 88 GLY A C 1
ATOM 667 O O . GLY A 1 88 ? -2.859 2.738 -3.153 1.00 82.75 88 GLY A O 1
ATOM 668 N N . LEU A 1 89 ? -5.009 3.068 -3.692 1.00 84.19 89 LEU A N 1
ATOM 669 C CA . LEU A 1 89 ? -4.892 2.640 -5.088 1.00 84.19 89 LEU A CA 1
ATOM 670 C C . LEU A 1 89 ? -4.003 3.588 -5.898 1.00 84.19 89 LEU A C 1
ATOM 672 O O . LEU A 1 89 ? -3.120 3.129 -6.617 1.00 84.19 89 LEU A O 1
ATOM 676 N N . LEU A 1 90 ? -4.201 4.903 -5.768 1.00 87.00 90 LEU A N 1
ATOM 677 C CA . LEU A 1 90 ? -3.359 5.882 -6.453 1.00 87.00 90 LEU A CA 1
ATOM 678 C C . LEU A 1 90 ? -1.902 5.786 -5.982 1.00 87.00 90 LEU A C 1
ATOM 680 O O . LEU A 1 90 ? -0.997 5.778 -6.814 1.00 87.00 90 LEU A O 1
ATOM 684 N N . SER A 1 91 ? -1.668 5.665 -4.670 1.00 89.69 91 SER A N 1
ATOM 685 C CA . SER A 1 91 ? -0.317 5.465 -4.133 1.00 89.69 91 SER A CA 1
ATOM 686 C C . SER A 1 91 ? 0.313 4.163 -4.639 1.00 89.69 91 SER A C 1
ATOM 688 O O . SER A 1 91 ? 1.476 4.173 -5.031 1.00 89.69 91 SER A O 1
ATOM 690 N N . TYR A 1 92 ? -0.447 3.068 -4.712 1.00 89.62 92 TYR A N 1
ATOM 691 C CA . TYR A 1 92 ? 0.023 1.807 -5.288 1.00 89.62 92 TYR A CA 1
ATOM 692 C C . TYR A 1 92 ? 0.486 1.970 -6.743 1.00 89.62 92 TYR A C 1
ATOM 694 O O . TYR A 1 92 ? 1.621 1.627 -7.070 1.00 89.62 92 TYR A O 1
ATOM 702 N N . ILE A 1 93 ? -0.373 2.527 -7.606 1.00 88.69 93 ILE A N 1
ATOM 703 C CA . ILE A 1 93 ? -0.084 2.698 -9.038 1.00 88.69 93 ILE A CA 1
ATOM 704 C C . ILE A 1 93 ? 1.137 3.604 -9.241 1.00 88.69 93 ILE A C 1
ATOM 706 O O . ILE A 1 93 ? 1.978 3.319 -10.096 1.00 88.69 93 ILE A O 1
ATOM 710 N N . LEU A 1 94 ? 1.264 4.661 -8.433 1.00 89.88 94 LEU A N 1
ATOM 711 C CA . LEU A 1 94 ? 2.394 5.585 -8.492 1.00 89.88 94 LEU A CA 1
ATOM 712 C C . LEU A 1 94 ? 3.723 4.861 -8.240 1.00 89.88 94 LEU A C 1
ATOM 714 O O . LEU A 1 94 ? 4.624 4.942 -9.068 1.00 89.88 94 LEU A O 1
ATOM 718 N N . PHE A 1 95 ? 3.842 4.125 -7.132 1.00 89.56 95 PHE A N 1
ATOM 719 C CA . PHE A 1 95 ? 5.087 3.423 -6.798 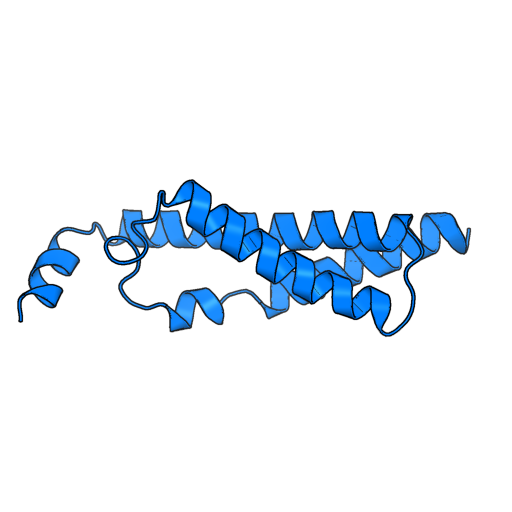1.00 89.56 95 PHE A CA 1
ATOM 720 C C . PHE A 1 95 ? 5.369 2.240 -7.726 1.00 89.56 95 PHE A C 1
ATOM 722 O O . PHE A 1 95 ? 6.525 2.007 -8.075 1.00 89.56 95 PHE A O 1
ATOM 729 N N . TRP A 1 96 ? 4.326 1.531 -8.164 1.00 87.88 96 TRP A N 1
ATOM 730 C CA . TRP A 1 96 ? 4.452 0.431 -9.117 1.00 87.88 96 TRP A CA 1
ATOM 731 C C . TRP A 1 96 ? 5.043 0.900 -10.449 1.00 87.88 96 TRP A C 1
ATOM 733 O O . TRP A 1 96 ? 6.067 0.377 -10.885 1.00 87.88 96 TRP A O 1
ATOM 743 N N . THR A 1 97 ? 4.436 1.912 -11.072 1.00 88.38 97 THR A N 1
ATOM 744 C CA . THR A 1 97 ? 4.881 2.416 -12.381 1.00 88.38 97 THR A CA 1
ATOM 745 C C . THR A 1 97 ? 6.228 3.132 -12.298 1.00 88.38 97 THR A C 1
ATOM 747 O O . THR A 1 97 ? 7.058 2.976 -13.192 1.00 88.38 97 THR A O 1
ATOM 750 N N . LEU A 1 98 ? 6.484 3.864 -11.209 1.00 89.81 98 LEU A N 1
ATOM 751 C CA . LEU A 1 98 ? 7.760 4.538 -10.982 1.00 89.81 98 LEU A CA 1
ATOM 752 C C . LEU A 1 98 ? 8.915 3.538 -10.876 1.00 89.81 98 LEU A C 1
ATOM 754 O O . LEU A 1 98 ? 9.905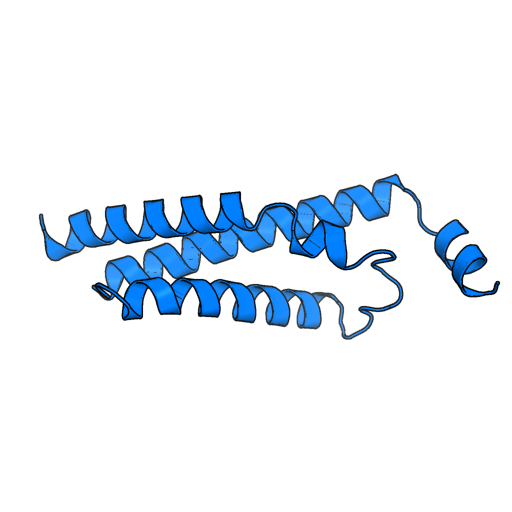 3.681 -11.589 1.00 89.81 98 LEU A O 1
ATOM 758 N N . LEU A 1 99 ? 8.791 2.507 -10.036 1.00 88.75 99 LEU A N 1
ATOM 759 C CA . LEU A 1 99 ? 9.869 1.530 -9.866 1.00 88.75 99 LEU A CA 1
ATOM 760 C C . LEU A 1 99 ? 10.014 0.602 -11.069 1.00 88.75 99 LEU A C 1
ATOM 762 O O . LEU A 1 99 ? 11.139 0.262 -11.422 1.00 88.75 99 LEU A O 1
ATOM 766 N N . TYR A 1 100 ? 8.916 0.259 -11.746 1.00 86.81 100 TYR A N 1
ATOM 767 C CA . TYR A 1 100 ? 8.997 -0.457 -13.015 1.00 86.81 100 TYR A CA 1
ATOM 768 C C . TYR A 1 100 ? 9.849 0.316 -14.033 1.00 86.81 100 TYR A C 1
ATOM 770 O O . TYR A 1 100 ? 10.784 -0.242 -14.602 1.00 86.81 100 TYR A O 1
ATOM 778 N N . ASN A 1 101 ? 9.591 1.619 -14.202 1.00 85.62 101 ASN A N 1
ATOM 779 C CA . ASN A 1 101 ? 10.377 2.460 -15.106 1.00 85.62 101 ASN A CA 1
ATOM 780 C C . ASN A 1 101 ? 11.857 2.529 -14.704 1.00 85.62 101 ASN A C 1
ATOM 782 O O . ASN A 1 101 ? 12.718 2.435 -15.571 1.00 85.62 101 ASN A O 1
ATOM 786 N N . VAL A 1 102 ? 12.162 2.661 -13.410 1.00 87.44 102 VAL A N 1
ATOM 787 C CA . VAL A 1 102 ? 13.551 2.764 -12.928 1.00 87.44 102 VAL A CA 1
ATOM 788 C C . VAL A 1 102 ? 14.360 1.490 -13.174 1.00 87.44 102 VAL A C 1
ATOM 790 O O . VAL A 1 102 ? 15.532 1.597 -13.500 1.00 87.44 102 VAL A O 1
ATOM 793 N N . PHE A 1 103 ? 13.773 0.307 -12.983 1.00 84.31 103 PHE A N 1
ATOM 794 C CA . PHE A 1 103 ? 14.520 -0.956 -13.057 1.00 84.31 103 PHE A CA 1
ATOM 795 C C . PHE A 1 103 ? 14.469 -1.651 -14.420 1.00 84.31 103 PHE A C 1
ATOM 797 O O 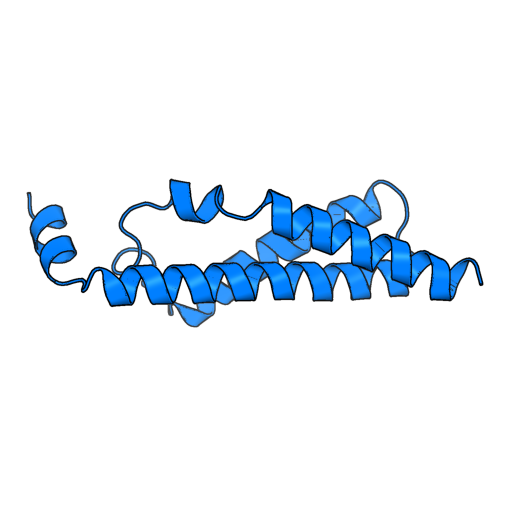. PHE A 1 103 ? 15.329 -2.483 -14.692 1.00 84.31 103 PHE A O 1
ATOM 804 N N . HIS A 1 104 ? 13.436 -1.396 -15.229 1.00 76.56 104 HIS A N 1
ATOM 805 C CA . HIS A 1 104 ? 13.212 -2.136 -16.478 1.00 76.56 104 HIS A CA 1
ATOM 806 C C . HIS A 1 104 ? 13.307 -1.276 -17.737 1.00 76.56 104 HIS A C 1
ATOM 808 O O . HIS A 1 104 ? 13.506 -1.830 -18.817 1.00 76.56 104 HIS A O 1
ATOM 814 N N . VAL A 1 105 ? 13.101 0.041 -17.637 1.00 79.81 105 VAL A N 1
ATOM 815 C CA . VAL A 1 105 ? 13.123 0.938 -18.806 1.00 79.81 105 VAL A CA 1
ATOM 816 C C . VAL A 1 105 ? 14.437 1.707 -18.898 1.00 79.81 105 VAL A C 1
ATOM 818 O O . VAL A 1 105 ? 14.964 1.853 -20.000 1.00 79.81 105 VAL A O 1
ATOM 821 N N . TYR A 1 106 ? 14.938 2.200 -17.766 1.00 65.88 106 TYR A N 1
ATOM 822 C CA . TYR A 1 106 ? 16.263 2.813 -17.644 1.00 65.88 106 TYR A CA 1
ATOM 823 C C . TYR A 1 106 ? 17.331 1.766 -17.328 1.00 65.88 106 TYR A C 1
ATOM 825 O O . TYR A 1 106 ? 18.468 1.958 -17.816 1.00 65.88 106 TYR A O 1
#

Secondary structure (DSSP, 8-state):
--HHHHHTTS-HHHHHHHHHHHHHHHHHHHHHHHHHHHHTT--THHHHHHHHHHHHHHHHHHHHHTTT-HHHH-S-HHHHHHTTHHHHHHHHHHHHHHHHIIIII-

pLDDT: mean 72.45, std 14.27, range [42.5, 90.56]

Mean predicted aligned error: 10.32 Å

Solvent-accessible surface area (backbone atoms only — not comparable to full-atom values): 5822 Å² total; per-residue (Å²): 120,69,72,64,58,61,55,69,73,54,55,68,68,57,51,55,49,52,52,51,54,52,50,53,50,42,37,52,40,19,34,55,40,13,40,54,38,8,71,71,61,49,61,73,70,59,37,57,52,44,54,57,50,27,52,52,51,41,53,51,52,51,43,60,74,45,74,73,51,66,77,82,75,51,98,60,70,66,62,65,61,62,55,57,49,65,60,22,50,54,45,16,53,51,36,20,55,51,37,26,42,60,75,73,73,103

Sequence (106 aa):
MKEAEEAMKFSLGNVQHNLRVVAYFRNFMAILVGCISGILGLTGLYGIAGFFLSFVLGSVMLQLKSKGAMKEHYPVPSDILRGGILTGLLSYILFWTLLYNVFHVY